Protein AF-A0A7C1YTF4-F1 (afdb_monomer_lite)

Structure (mmCIF, N/CA/C/O backbone):
data_AF-A0A7C1YTF4-F1
#
_entry.id   AF-A0A7C1YTF4-F1
#
loop_
_atom_site.group_PDB
_atom_site.id
_atom_site.type_symbol
_atom_site.label_atom_id
_atom_site.label_alt_id
_atom_site.label_comp_id
_atom_site.label_asym_id
_atom_site.label_entity_id
_atom_site.label_seq_id
_atom_site.pdbx_PDB_ins_code
_atom_site.Cartn_x
_atom_site.Cartn_y
_atom_site.Cartn_z
_atom_site.occupancy
_atom_site.B_iso_or_equiv
_atom_site.auth_seq_id
_atom_site.auth_comp_id
_atom_site.auth_asym_id
_atom_site.auth_atom_id
_atom_site.pdbx_PDB_model_num
ATOM 1 N N . MET A 1 1 ? -11.113 -2.463 18.379 1.00 77.12 1 MET A N 1
ATOM 2 C CA . MET A 1 1 ? -9.880 -1.690 18.116 1.00 77.12 1 MET A CA 1
ATOM 3 C C . MET A 1 1 ? -10.105 -0.947 16.812 1.00 77.12 1 MET A C 1
ATOM 5 O O . MET A 1 1 ? -10.581 -1.584 15.884 1.00 77.12 1 MET A O 1
ATOM 9 N N . HIS A 1 2 ? -9.869 0.364 16.762 1.00 90.38 2 HIS A N 1
ATOM 10 C CA . HIS A 1 2 ? -10.066 1.167 15.550 1.00 90.38 2 HIS A CA 1
ATOM 11 C C . HIS A 1 2 ? -8.692 1.486 14.959 1.00 90.38 2 HIS A C 1
ATOM 13 O O . HIS A 1 2 ? -7.943 2.254 15.556 1.00 90.38 2 HIS A O 1
ATOM 19 N N . LEU A 1 3 ? -8.350 0.839 13.846 1.00 97.12 3 LEU A N 1
ATOM 20 C CA . LEU A 1 3 ? -7.074 0.977 13.146 1.00 97.12 3 LEU A CA 1
ATOM 21 C C . LEU A 1 3 ? -7.366 1.152 11.657 1.00 97.12 3 LEU A C 1
ATOM 23 O O . LEU A 1 3 ? -8.217 0.442 11.130 1.00 97.12 3 LEU A O 1
ATOM 27 N N . ALA A 1 4 ? -6.656 2.069 11.011 1.00 98.19 4 ALA A N 1
ATOM 28 C CA . ALA A 1 4 ? -6.635 2.230 9.564 1.00 98.19 4 ALA A CA 1
ATOM 29 C C . ALA A 1 4 ? -5.176 2.323 9.112 1.00 98.19 4 ALA A C 1
ATOM 31 O O . ALA A 1 4 ? -4.342 2.884 9.831 1.00 98.19 4 ALA A O 1
ATOM 32 N N . LEU A 1 5 ? -4.879 1.772 7.941 1.00 98.50 5 LEU A N 1
ATOM 33 C CA . LEU A 1 5 ? -3.583 1.908 7.287 1.00 98.50 5 LEU A CA 1
ATOM 34 C C . LEU A 1 5 ? -3.673 3.065 6.291 1.00 98.50 5 LEU A C 1
ATOM 36 O O . LEU A 1 5 ? -4.697 3.247 5.642 1.00 98.50 5 LEU A O 1
ATOM 40 N N . VAL A 1 6 ? -2.625 3.875 6.180 1.00 98.31 6 VAL A N 1
ATOM 41 C CA . VAL A 1 6 ? -2.587 4.983 5.219 1.00 98.31 6 VAL A CA 1
ATOM 42 C C . VAL A 1 6 ? -1.319 4.853 4.392 1.00 98.31 6 VAL A C 1
ATOM 44 O O . VAL A 1 6 ? -0.229 4.807 4.958 1.00 98.31 6 VAL A O 1
ATOM 47 N N . HIS A 1 7 ? -1.477 4.801 3.072 1.00 98.19 7 HIS A N 1
ATOM 48 C CA . HIS A 1 7 ? -0.388 4.762 2.099 1.00 98.19 7 HIS A CA 1
ATOM 49 C C . HIS A 1 7 ? -0.533 5.947 1.150 1.00 98.19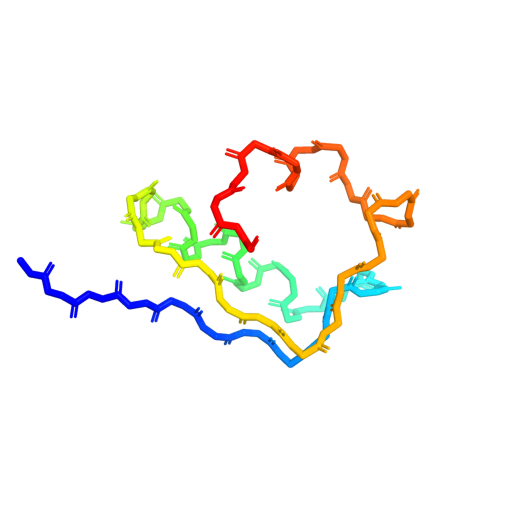 7 HIS A C 1
ATOM 51 O O . HIS A 1 7 ? -1.642 6.250 0.718 1.00 98.19 7 HIS A O 1
ATOM 57 N N . ASP A 1 8 ? 0.551 6.643 0.825 1.00 96.62 8 ASP A N 1
ATOM 58 C CA . ASP A 1 8 ? 0.482 7.882 0.048 1.00 96.62 8 ASP A CA 1
ATOM 59 C C . ASP A 1 8 ? -0.172 7.666 -1.324 1.00 96.62 8 ASP A C 1
ATOM 61 O O . ASP A 1 8 ? -1.281 8.173 -1.519 1.00 96.62 8 ASP A O 1
ATOM 65 N N . TRP A 1 9 ? 0.440 6.866 -2.204 1.00 97.75 9 TRP A N 1
ATOM 66 C CA . TRP A 1 9 ? -0.074 6.451 -3.514 1.00 97.75 9 TRP A CA 1
ATOM 67 C C . TRP A 1 9 ? 0.132 4.956 -3.746 1.00 97.75 9 TRP A C 1
ATOM 69 O O . TRP A 1 9 ? 1.163 4.405 -3.388 1.00 97.75 9 TRP A O 1
ATOM 79 N N . LEU A 1 10 ? -0.833 4.319 -4.405 1.00 98.12 10 LEU A N 1
ATOM 80 C CA . LEU A 1 10 ? -0.738 2.950 -4.909 1.00 98.12 10 LEU A CA 1
ATOM 81 C C . LEU A 1 10 ? -0.710 2.990 -6.437 1.00 98.12 10 LEU A C 1
ATOM 83 O O . LEU A 1 10 ? -1.727 2.787 -7.102 1.00 98.12 10 LEU A O 1
ATOM 87 N N . ASN A 1 11 ? 0.440 3.350 -7.001 1.00 97.56 11 ASN A N 1
ATOM 88 C CA . ASN A 1 11 ? 0.615 3.527 -8.447 1.00 97.56 11 ASN A CA 1
ATOM 89 C C . ASN A 1 11 ? 1.895 2.894 -9.016 1.00 97.56 11 ASN A C 1
ATOM 91 O O . ASN A 1 11 ? 2.150 3.010 -10.215 1.00 97.56 11 ASN A O 1
ATOM 95 N N . GLN A 1 12 ? 2.705 2.263 -8.173 1.00 96.31 12 GLN A N 1
ATOM 96 C CA . GLN A 1 12 ? 3.917 1.540 -8.537 1.00 96.31 12 GLN A CA 1
ATOM 97 C C . GLN A 1 12 ? 4.271 0.560 -7.414 1.00 96.31 12 GLN A C 1
ATOM 99 O O . GLN A 1 12 ? 3.720 0.649 -6.324 1.00 96.31 12 GLN A O 1
ATOM 104 N N . LEU A 1 13 ? 5.201 -0.355 -7.682 1.00 96.69 13 LEU A N 1
ATOM 105 C CA . LEU A 1 13 ? 5.761 -1.242 -6.665 1.00 96.69 13 LEU A CA 1
ATOM 106 C C . LEU A 1 13 ? 7.115 -0.725 -6.180 1.00 96.69 13 LEU A C 1
ATOM 108 O O . LEU A 1 13 ? 7.970 -0.343 -6.984 1.00 96.69 13 LEU A O 1
ATOM 112 N N . GLY A 1 14 ? 7.318 -0.783 -4.871 1.00 95.50 14 GLY A N 1
ATOM 113 C CA . GLY A 1 14 ? 8.534 -0.399 -4.180 1.00 95.50 14 GLY A CA 1
ATOM 114 C C . GLY A 1 14 ? 8.528 -0.887 -2.731 1.00 95.50 14 GLY A C 1
ATOM 115 O O . GLY A 1 14 ? 7.682 -1.663 -2.300 1.00 95.50 14 GLY A O 1
ATOM 116 N N . GLY A 1 15 ? 9.508 -0.427 -1.953 1.00 97.56 15 GLY A N 1
ATOM 117 C CA . GLY A 1 15 ? 9.661 -0.891 -0.571 1.00 97.56 15 GLY A CA 1
ATOM 118 C C . GLY A 1 15 ? 8.549 -0.426 0.377 1.00 97.56 15 GLY A C 1
ATOM 119 O O . GLY A 1 15 ? 8.427 -0.970 1.469 1.00 97.56 15 GLY A O 1
ATOM 120 N N . ALA A 1 16 ? 7.759 0.583 -0.001 1.00 97.62 16 ALA A N 1
ATOM 121 C CA . ALA A 1 16 ? 6.628 1.032 0.808 1.00 97.62 16 ALA A CA 1
ATOM 122 C C . ALA A 1 16 ? 5.460 0.035 0.711 1.00 97.62 16 ALA A C 1
ATOM 124 O O . ALA A 1 16 ? 4.846 -0.300 1.723 1.00 97.62 16 ALA A O 1
ATOM 125 N N . GLU A 1 17 ? 5.243 -0.520 -0.479 1.00 97.94 17 GLU A N 1
ATOM 126 C CA . GLU A 1 17 ? 4.249 -1.548 -0.765 1.00 97.94 17 GLU A CA 1
ATOM 127 C C . GLU A 1 17 ? 4.590 -2.866 -0.055 1.00 97.94 17 GLU A C 1
ATOM 129 O O . GLU A 1 17 ? 3.708 -3.466 0.554 1.00 97.94 17 GLU A O 1
ATOM 134 N N . ASP A 1 18 ? 5.872 -3.251 -0.002 1.00 98.06 18 ASP A N 1
ATOM 135 C CA . ASP A 1 18 ? 6.331 -4.417 0.777 1.00 98.06 18 ASP A CA 1
ATOM 136 C C . ASP A 1 18 ? 5.977 -4.280 2.276 1.00 98.06 18 ASP A C 1
ATOM 138 O O . ASP A 1 18 ? 5.563 -5.231 2.953 1.00 98.06 18 ASP A O 1
ATOM 142 N N . VAL A 1 19 ? 6.127 -3.066 2.821 1.00 98.31 19 VAL A N 1
ATOM 143 C CA . VAL A 1 19 ? 5.737 -2.761 4.203 1.00 98.31 19 VAL A CA 1
ATOM 144 C C . VAL A 1 19 ? 4.217 -2.792 4.347 1.00 98.31 19 VAL A C 1
ATOM 146 O O . VAL A 1 19 ? 3.719 -3.361 5.319 1.00 98.31 19 VAL A O 1
ATOM 149 N N . LEU A 1 20 ? 3.474 -2.214 3.399 1.00 98.44 20 LEU A N 1
ATOM 150 C CA . LEU A 1 20 ? 2.013 -2.230 3.413 1.00 98.44 20 LEU A CA 1
ATOM 151 C C . LEU A 1 20 ? 1.46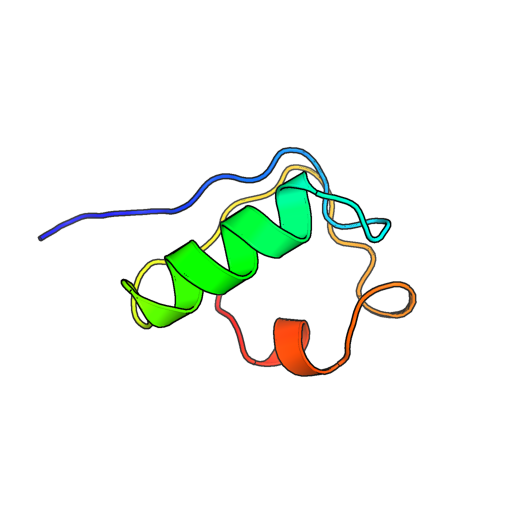4 -3.658 3.391 1.00 98.44 20 LEU A C 1
ATOM 153 O O . LEU A 1 20 ? 0.593 -3.964 4.198 1.00 98.44 20 LEU A O 1
ATOM 157 N N . GLU A 1 21 ? 1.995 -4.537 2.541 1.00 98.19 21 GLU A N 1
ATOM 158 C CA . GLU A 1 21 ? 1.615 -5.953 2.478 1.00 98.19 21 GLU A CA 1
ATOM 159 C C . GLU A 1 21 ? 1.78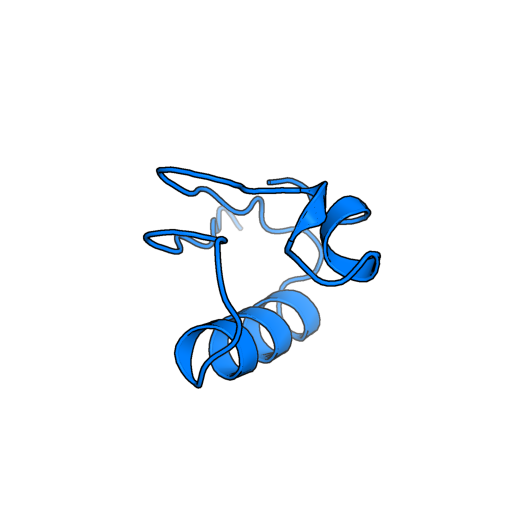5 -6.634 3.837 1.00 98.19 21 GLU A C 1
ATOM 161 O O . GLU A 1 21 ? 0.846 -7.241 4.354 1.00 98.19 21 GLU A O 1
ATOM 166 N N . THR A 1 22 ? 2.939 -6.430 4.478 1.00 98.56 22 THR A N 1
ATOM 167 C CA . THR A 1 22 ? 3.203 -6.958 5.824 1.00 98.56 22 THR A CA 1
ATOM 168 C C . THR A 1 22 ? 2.187 -6.427 6.845 1.00 98.56 22 THR A C 1
ATOM 170 O O . THR A 1 22 ? 1.699 -7.165 7.703 1.00 98.56 22 THR A O 1
ATOM 173 N N . LEU A 1 23 ? 1.827 -5.142 6.765 1.00 98.44 23 LEU A N 1
ATOM 174 C CA . LEU A 1 23 ? 0.831 -4.545 7.656 1.00 98.44 23 LEU A CA 1
ATOM 175 C C . LEU A 1 23 ? -0.580 -5.089 7.397 1.00 98.44 23 LEU A C 1
ATOM 177 O O . LEU A 1 23 ? -1.318 -5.310 8.357 1.00 98.44 23 LEU A O 1
ATOM 181 N N . VAL A 1 24 ? -0.953 -5.341 6.143 1.00 98.06 24 VAL A N 1
ATOM 182 C CA . VAL A 1 24 ? -2.237 -5.963 5.787 1.00 98.06 24 VAL A CA 1
ATOM 183 C C . VAL A 1 24 ? -2.312 -7.397 6.310 1.00 98.06 24 VAL A C 1
ATOM 185 O O . VAL A 1 24 ? -3.340 -7.784 6.862 1.00 98.06 24 VAL A O 1
ATOM 188 N N . GLU A 1 25 ? -1.226 -8.170 6.233 1.00 98.12 25 GLU A N 1
ATOM 189 C CA . GLU A 1 25 ? -1.160 -9.513 6.827 1.00 98.12 25 GLU A CA 1
ATOM 190 C C . GLU A 1 25 ? -1.361 -9.487 8.348 1.00 98.12 25 GLU A C 1
ATOM 192 O O . GLU A 1 25 ? -2.062 -10.332 8.910 1.00 98.12 25 GLU A O 1
ATOM 197 N N . MET A 1 26 ? -0.774 -8.498 9.028 1.00 98.12 26 MET A N 1
ATOM 198 C CA . MET A 1 26 ? -0.914 -8.326 10.476 1.00 98.12 26 MET A CA 1
ATOM 199 C C . MET A 1 26 ? -2.300 -7.806 10.884 1.00 98.12 26 MET A C 1
ATOM 201 O O . MET A 1 26 ? -2.792 -8.139 11.967 1.00 98.12 26 MET A O 1
ATOM 205 N N . PHE A 1 27 ? -2.931 -6.988 10.039 1.00 97.81 27 PHE A N 1
ATOM 206 C CA . PHE A 1 27 ? -4.193 -6.304 10.317 1.00 97.81 27 PHE A CA 1
ATOM 207 C C . PHE A 1 27 ? -5.207 -6.472 9.168 1.00 97.81 27 PHE A C 1
ATOM 209 O O . PHE A 1 27 ? -5.657 -5.477 8.600 1.00 97.81 27 PHE A O 1
ATOM 216 N N . PRO A 1 28 ? -5.668 -7.702 8.873 1.00 96.31 28 PRO A N 1
ATOM 217 C CA . PRO A 1 28 ? -6.447 -8.018 7.665 1.00 96.31 28 PRO A CA 1
ATOM 218 C C . PRO A 1 28 ? -7.852 -7.394 7.611 1.00 96.31 28 PRO A C 1
ATOM 220 O O . PRO A 1 28 ? -8.558 -7.534 6.618 1.00 96.31 28 PRO A O 1
ATOM 223 N N . HIS A 1 29 ? -8.293 -6.743 8.689 1.00 96.19 29 HIS A N 1
ATOM 224 C CA . HIS A 1 29 ? -9.587 -6.062 8.781 1.00 96.19 29 HIS A CA 1
ATOM 225 C C . HIS A 1 29 ? -9.461 -4.533 8.839 1.00 96.19 29 HIS A C 1
ATOM 227 O O . HIS A 1 29 ? -10.474 -3.854 9.002 1.00 96.19 29 HIS A O 1
ATOM 233 N N . ALA A 1 30 ? -8.241 -3.988 8.798 1.00 98.12 30 ALA A N 1
ATOM 234 C CA . ALA A 1 30 ? -8.038 -2.547 8.795 1.00 98.12 30 ALA A CA 1
ATOM 235 C C . ALA A 1 30 ? -8.293 -1.996 7.381 1.00 98.12 30 ALA A C 1
ATOM 237 O O . ALA A 1 30 ? -7.674 -2.497 6.441 1.00 98.12 30 ALA A O 1
ATOM 238 N N . PRO A 1 31 ? -9.152 -0.972 7.214 1.00 98.19 31 PRO A N 1
ATOM 239 C CA . PRO A 1 31 ? -9.269 -0.282 5.939 1.00 98.19 31 PRO A CA 1
ATOM 240 C C . PRO A 1 31 ? -7.957 0.434 5.616 1.00 98.19 31 PRO A C 1
ATOM 242 O O . PRO A 1 31 ? -7.251 0.922 6.512 1.00 98.19 31 PRO A O 1
ATOM 245 N N . ILE A 1 32 ? -7.651 0.506 4.331 1.00 98.50 32 ILE A N 1
ATOM 246 C CA . ILE A 1 32 ? -6.509 1.206 3.766 1.00 98.50 32 ILE A CA 1
ATOM 247 C C . ILE A 1 32 ? -7.041 2.499 3.162 1.00 98.50 32 ILE A C 1
ATOM 249 O O . ILE A 1 32 ? -8.052 2.502 2.480 1.00 98.50 32 ILE A O 1
ATOM 253 N N . TYR A 1 33 ? -6.366 3.614 3.403 1.00 98.50 33 TYR A N 1
ATOM 254 C CA . TYR A 1 33 ? -6.650 4.865 2.716 1.00 98.50 33 TYR A CA 1
ATOM 255 C C . TYR A 1 33 ? -5.441 5.279 1.900 1.00 98.50 33 TYR A C 1
ATOM 257 O O . TYR A 1 33 ? -4.303 5.220 2.369 1.00 98.50 33 TYR A O 1
ATOM 265 N N . THR A 1 34 ? -5.698 5.755 0.688 1.00 98.38 34 THR A N 1
ATOM 266 C CA . THR A 1 34 ? -4.663 6.311 -0.174 1.00 98.38 34 THR A CA 1
ATOM 267 C C . THR A 1 34 ? -5.158 7.534 -0.926 1.00 98.38 34 THR A C 1
ATOM 269 O O . THR A 1 34 ? -6.359 7.726 -1.109 1.00 98.38 34 THR A O 1
ATOM 272 N N . SER A 1 35 ? -4.234 8.395 -1.352 1.00 98.25 35 SER A N 1
ATOM 273 C CA . SER A 1 35 ? -4.591 9.584 -2.135 1.00 98.25 35 SER A CA 1
ATOM 274 C C . SER A 1 35 ? -4.834 9.254 -3.612 1.00 98.25 35 SER A C 1
ATOM 276 O O . SER A 1 35 ? -5.459 10.043 -4.317 1.00 98.25 35 SER A O 1
ATOM 278 N N . MET A 1 36 ? -4.332 8.113 -4.094 1.00 97.81 36 MET A N 1
ATOM 279 C CA . MET A 1 36 ? -4.496 7.643 -5.470 1.00 97.81 36 MET A CA 1
ATOM 280 C C . MET A 1 36 ? -4.299 6.128 -5.527 1.00 97.81 36 MET A C 1
ATOM 282 O O . MET A 1 36 ? -3.313 5.625 -4.996 1.00 97.81 36 MET A O 1
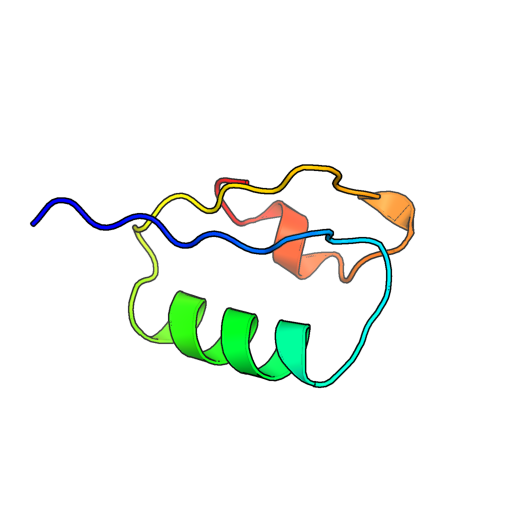ATOM 286 N N . TYR A 1 37 ? -5.172 5.426 -6.248 1.00 97.94 37 TYR A N 1
ATOM 287 C CA . TYR A 1 37 ? -5.017 4.002 -6.533 1.00 97.94 37 TYR A CA 1
ATOM 288 C C . TYR A 1 37 ? -5.141 3.739 -8.038 1.00 97.94 37 TYR A C 1
ATOM 290 O O . TYR A 1 37 ? -6.208 3.926 -8.622 1.00 97.94 37 TYR A O 1
ATOM 298 N N . TRP A 1 38 ? -4.044 3.324 -8.677 1.00 98.12 38 TRP A N 1
ATOM 299 C CA . TRP A 1 38 ? -4.044 2.860 -10.065 1.00 98.12 38 TRP A CA 1
ATOM 300 C C . TRP A 1 38 ? -4.278 1.346 -10.111 1.00 98.12 38 TRP A C 1
ATOM 302 O O . TRP A 1 38 ? -3.339 0.557 -10.184 1.00 98.12 38 TRP A O 1
ATOM 312 N N . GLN A 1 39 ? -5.549 0.950 -10.066 1.00 96.50 39 GLN A N 1
ATOM 313 C CA . GLN A 1 39 ? -5.968 -0.452 -9.959 1.00 96.50 39 GLN A CA 1
ATOM 314 C C . GLN A 1 39 ? -5.360 -1.358 -11.034 1.00 96.50 39 GLN A C 1
ATOM 316 O O . GLN A 1 39 ? -4.904 -2.454 -10.725 1.00 96.50 39 GLN A O 1
ATOM 321 N N . GLU A 1 40 ? -5.309 -0.909 -12.289 1.00 96.81 40 GLU A N 1
ATOM 322 C CA . GLU A 1 40 ? -4.786 -1.722 -13.392 1.00 96.81 40 GLU A CA 1
ATOM 323 C C . GLU A 1 40 ? -3.256 -1.851 -13.384 1.00 96.81 40 GLU A C 1
ATOM 325 O O . GLU A 1 40 ? -2.719 -2.768 -14.005 1.00 96.81 40 GLU A O 1
ATOM 330 N N . GLY A 1 41 ? -2.553 -0.926 -12.721 1.00 96.56 41 GLY A N 1
ATOM 331 C CA . GLY A 1 41 ? -1.090 -0.908 -12.630 1.00 96.56 41 GLY A CA 1
ATOM 332 C C . GLY A 1 41 ? -0.524 -1.642 -11.412 1.00 96.56 41 GLY A C 1
ATOM 333 O O . GLY A 1 41 ? 0.686 -1.856 -11.346 1.00 96.56 41 GLY A O 1
ATOM 334 N N . MET A 1 42 ? -1.377 -2.026 -10.461 1.00 97.94 42 MET A N 1
ATOM 335 C CA . MET A 1 42 ? -0.997 -2.655 -9.193 1.00 97.94 42 MET A CA 1
ATOM 336 C C . MET A 1 42 ? -1.303 -4.164 -9.184 1.00 97.94 42 MET A C 1
ATOM 338 O O . MET A 1 42 ? -2.046 -4.656 -10.039 1.00 97.94 42 MET A O 1
ATOM 342 N N . PRO A 1 43 ? -0.740 -4.942 -8.237 1.00 97.88 43 PRO A N 1
ATOM 343 C CA . PRO A 1 43 ? -1.017 -6.370 -8.139 1.00 97.88 43 PRO A CA 1
ATOM 344 C C . PRO A 1 43 ? -2.520 -6.665 -7.989 1.00 97.88 43 PRO A C 1
ATOM 346 O O . PRO A 1 43 ? -3.174 -6.065 -7.136 1.00 97.88 43 PRO A O 1
ATOM 349 N N . PRO A 1 44 ? -3.075 -7.662 -8.709 1.00 97.19 44 PRO A N 1
ATOM 350 C CA .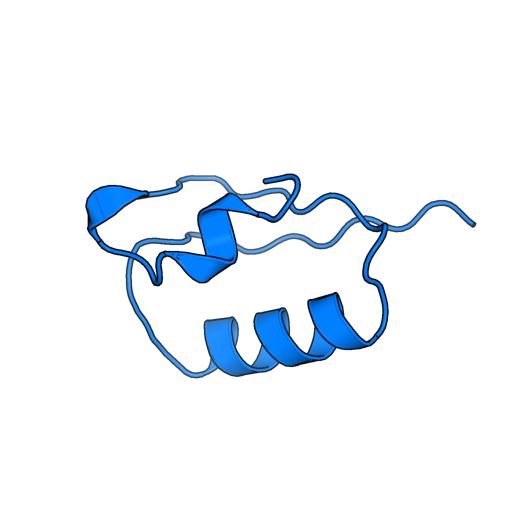 PRO A 1 44 ? -4.497 -8.012 -8.612 1.00 97.19 44 PRO A CA 1
ATOM 351 C C . PRO A 1 44 ? -4.968 -8.375 -7.197 1.00 97.19 44 PRO A C 1
ATOM 353 O O . PRO A 1 44 ? -6.156 -8.278 -6.898 1.00 97.19 44 PRO A O 1
ATOM 356 N N . ALA A 1 45 ? -4.047 -8.798 -6.324 1.00 96.38 45 ALA A N 1
ATOM 357 C CA . ALA A 1 45 ? -4.333 -9.098 -4.925 1.00 96.38 45 ALA A CA 1
ATOM 358 C C . ALA A 1 45 ? -4.840 -7.873 -4.145 1.00 96.38 45 ALA A C 1
ATOM 360 O O . ALA A 1 45 ? -5.656 -8.034 -3.242 1.00 96.38 45 ALA A O 1
ATOM 361 N N . TYR A 1 46 ? -4.420 -6.659 -4.519 1.00 97.25 46 TYR A N 1
ATOM 362 C CA . TYR A 1 46 ? -4.791 -5.433 -3.805 1.00 97.25 46 TYR A CA 1
ATOM 363 C C . TYR A 1 46 ? -6.275 -5.107 -4.013 1.00 97.25 46 TYR A C 1
ATOM 365 O O . TYR A 1 46 ? -6.903 -4.492 -3.162 1.00 97.25 46 TYR A O 1
ATOM 373 N N . CYS A 1 47 ? -6.892 -5.594 -5.097 1.00 95.94 47 CYS A N 1
ATOM 374 C CA . CYS A 1 47 ? -8.334 -5.473 -5.332 1.00 95.94 47 CYS A CA 1
ATOM 375 C C . CYS A 1 47 ? -9.194 -6.246 -4.318 1.00 95.94 47 CYS A C 1
ATOM 377 O O . CYS A 1 47 ? -10.407 -6.049 -4.284 1.00 95.94 47 CYS A O 1
ATOM 379 N N . ALA A 1 48 ? -8.600 -7.152 -3.535 1.00 96.81 48 ALA A N 1
ATOM 380 C CA . ALA A 1 48 ? -9.294 -7.849 -2.455 1.00 96.81 48 ALA A CA 1
ATOM 381 C C . ALA A 1 48 ? -9.267 -7.072 -1.127 1.00 96.81 48 ALA A C 1
ATOM 383 O O . ALA A 1 48 ? -9.945 -7.476 -0.182 1.00 96.81 48 ALA A O 1
ATOM 384 N N . TRP A 1 49 ? -8.471 -6.005 -1.035 1.00 97.56 49 TRP A N 1
ATOM 385 C CA . TRP A 1 49 ? -8.370 -5.168 0.156 1.00 97.56 49 TRP A CA 1
ATOM 386 C C . TRP A 1 49 ? -9.444 -4.075 0.149 1.0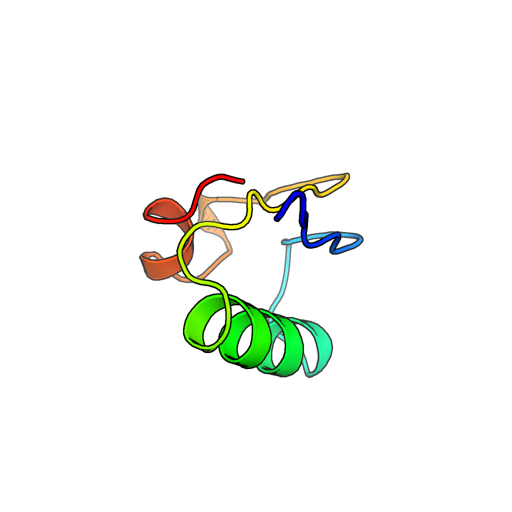0 97.56 49 TRP A C 1
ATOM 388 O O . TRP A 1 49 ? -9.949 -3.683 -0.902 1.00 97.56 49 TRP A O 1
ATOM 398 N N . ASP A 1 50 ? -9.781 -3.578 1.336 1.00 97.69 50 ASP A N 1
ATOM 399 C CA . ASP A 1 50 ? -10.655 -2.416 1.511 1.00 97.69 50 ASP A CA 1
ATOM 400 C C . ASP A 1 50 ? -9.804 -1.140 1.396 1.00 97.69 50 ASP A C 1
ATOM 402 O O . ASP A 1 50 ? -9.207 -0.723 2.389 1.00 97.69 50 ASP A O 1
ATOM 406 N N . ILE A 1 51 ? -9.660 -0.607 0.173 1.00 96.06 51 ILE A N 1
ATOM 407 C CA . ILE A 1 51 ? -8.845 0.575 -0.196 1.00 96.06 51 ILE A CA 1
ATOM 408 C C . ILE A 1 51 ? -9.743 1.732 -0.648 1.00 96.06 51 ILE A C 1
ATOM 410 O O . ILE A 1 51 ? -10.625 1.476 -1.502 1.00 96.06 51 ILE A O 1
#

Sequence (51 aa):
MHLALVHDWLNQLGGAEDVLETLVEMFPHAPIYTSMYWQEGMPPAYCAWDI

Foldseek 3Di:
DADAAEDAEAQADDPSVVVVVVVCVVPVPHAYDYPYHPCVRHDVVCVVGRD

Radius of gyration: 10.23 Å; chains: 1; bounding box: 20×19×32 Å

pLDDT: mean 97.03, std 3.09, range [77.12, 98.56]

Secondary structure (DSSP, 8-state):
----EEES-BSS-SHHHHHHHHHHHH-TTSPEEES-B-GGGS-GGGGGS--